Protein AF-A0A923EIB7-F1 (afdb_monomer)

Solvent-accessible surface area (backbone atoms only — not comparable to full-atom values): 6473 Å² total; per-residue (Å²): 97,85,50,53,65,82,90,71,96,65,68,36,60,69,47,79,43,73,70,48,60,35,64,31,53,71,70,40,40,50,50,31,43,39,55,49,42,78,34,42,38,94,85,16,36,40,40,36,35,40,55,29,63,63,79,97,69,70,54,72,64,56,61,50,52,58,49,56,36,53,77,70,75,49,63,72,46,70,46,49,71,66,56,53,50,49,51,39,44,76,43,46,31,45,77,78,47,74,45,62,56,64,92,79,50,44,28,35,36,38,35,29,27,62,111

Radius of gyration: 14.86 Å; Cα contacts (8 Å, |Δi|>4): 185; chains: 1; bounding box: 32×32×37 Å

Secondary structure (DSSP, 8-state):
-TTSPPP-SS-EEEEEEES-GGGS-HHHHHHHHHHHHHHEEEEEEEEEEEE-PPSS---HHHHHHHHHHHTTT-------HHHHHHHHHHTTEEEEEEEESSTT-SEEEEEEEE-

Nearest PDB structures (foldseek):
  6inw-assembly1_A  TM=7.979E-01  e=6.335E-07  Aspergillus flavus NRRL3357
  5i2h-assembly1_A  TM=7.972E-01  e=1.112E-05  Planctopirus limnophila DSM 3776
  4wxh-assembly1_B  TM=6.970E-01  e=7.968E-06  Streptomyces peucetius
  5i2h-assembly1_B  TM=8.029E-01  e=4.215E-05  Planctopirus limnophila DSM 3776
  5jr3-assembly1_A  TM=7.182E-01  e=1.358E-05  Streptomyces peucetius

Foldseek 3Di:
DFVDDPDDPAADQEDEAEAPCQQDDLVRNLSSLLVNLVRHDQNGKYKYKYFADDPDDPDCVVVVVCVVCVVVVRHTHHDHPVVVCVSNVVSQKDWPDKAQDDDRSRMIITMIHHD

Structure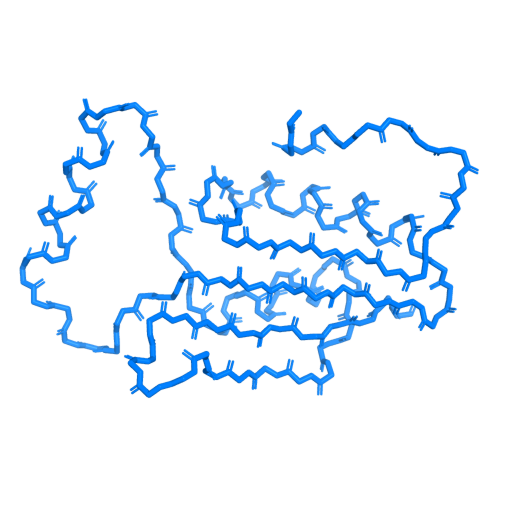 (mmCIF, N/CA/C/O backbone):
data_AF-A0A923EIB7-F1
#
_entry.id   AF-A0A923EIB7-F1
#
loop_
_atom_site.group_PDB
_atom_site.id
_atom_site.type_symbol
_atom_site.label_atom_id
_atom_site.label_alt_id
_atom_site.label_comp_id
_atom_site.label_asym_id
_atom_site.label_entity_id
_atom_site.label_seq_id
_atom_site.pdbx_PDB_ins_code
_atom_site.Cartn_x
_atom_site.Car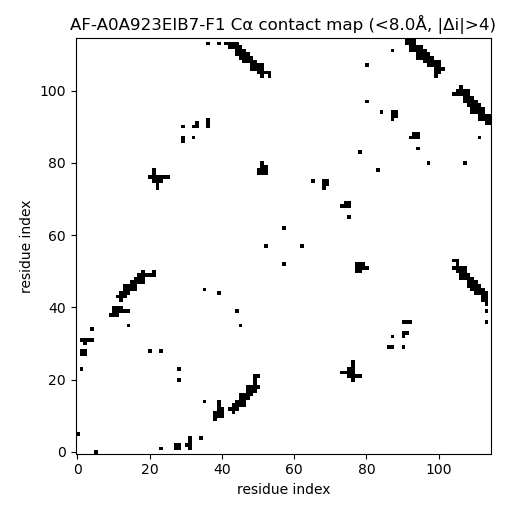tn_y
_atom_site.Cartn_z
_atom_site.occupancy
_atom_site.B_iso_or_equiv
_atom_site.auth_seq_id
_atom_site.auth_comp_id
_atom_site.auth_asym_id
_atom_site.auth_atom_id
_atom_site.pdbx_PDB_model_num
ATOM 1 N N . MET A 1 1 ? -5.829 15.278 -6.745 1.00 57.19 1 MET A N 1
ATOM 2 C CA . MET A 1 1 ? -5.235 14.001 -7.211 1.00 57.19 1 MET A CA 1
ATOM 3 C C . MET A 1 1 ? -4.232 13.612 -6.153 1.00 57.19 1 MET A C 1
ATOM 5 O O . MET A 1 1 ? -3.640 14.533 -5.610 1.00 57.19 1 MET A O 1
ATOM 9 N N . ALA A 1 2 ? -4.060 12.319 -5.855 1.00 62.47 2 ALA A N 1
ATOM 10 C CA . ALA A 1 2 ? -3.061 11.871 -4.882 1.00 62.47 2 ALA A CA 1
ATOM 11 C C . ALA A 1 2 ? -1.727 12.631 -5.088 1.00 62.47 2 ALA A C 1
ATOM 13 O O . ALA A 1 2 ? -1.304 12.762 -6.241 1.00 62.47 2 ALA A O 1
ATOM 14 N N . PRO A 1 3 ? -1.129 13.197 -4.028 1.00 73.19 3 PRO A N 1
ATOM 15 C CA . PRO A 1 3 ? -1.459 12.991 -2.611 1.00 73.19 3 PRO A CA 1
ATOM 16 C C . PRO A 1 3 ? -2.709 13.729 -2.094 1.00 73.19 3 PRO A C 1
ATOM 18 O O . PRO A 1 3 ? -3.249 13.356 -1.057 1.00 73.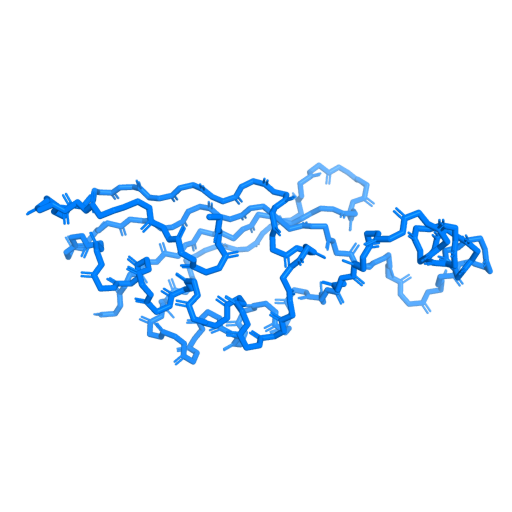19 3 PRO A O 1
ATOM 21 N N . ASP A 1 4 ? -3.246 14.698 -2.837 1.00 78.88 4 ASP A N 1
ATOM 22 C CA . ASP A 1 4 ? -4.458 15.434 -2.461 1.00 78.88 4 ASP A CA 1
ATOM 23 C C . ASP A 1 4 ? -5.721 14.592 -2.714 1.00 78.88 4 ASP A C 1
ATOM 25 O O . ASP A 1 4 ? -6.317 14.607 -3.806 1.00 78.88 4 ASP A O 1
ATOM 29 N N . LEU A 1 5 ? -6.111 13.822 -1.693 1.00 76.31 5 LEU A N 1
ATOM 30 C CA . LEU A 1 5 ? -7.395 13.124 -1.619 1.00 76.31 5 LEU A CA 1
ATOM 31 C C . LEU A 1 5 ? -8.517 14.111 -1.258 1.00 76.31 5 LEU A C 1
ATOM 33 O O . LEU A 1 5 ? -8.314 14.956 -0.380 1.00 76.31 5 LEU A O 1
ATOM 37 N N . PRO A 1 6 ? -9.714 13.997 -1.872 1.00 80.12 6 PRO A N 1
ATOM 38 C CA . PRO A 1 6 ? -10.828 14.899 -1.588 1.00 80.12 6 PRO A CA 1
ATOM 39 C C . PRO A 1 6 ? -11.124 14.918 -0.083 1.00 80.12 6 PRO A C 1
ATOM 41 O O . PRO A 1 6 ? -11.042 13.863 0.554 1.00 80.12 6 PRO A O 1
ATOM 44 N N . PRO A 1 7 ? -11.410 16.087 0.511 1.00 78.31 7 PRO A N 1
ATOM 45 C CA . PRO A 1 7 ? -11.711 16.166 1.931 1.00 78.31 7 PRO A CA 1
ATOM 46 C C . PRO A 1 7 ? -12.949 15.323 2.238 1.00 78.31 7 PRO A C 1
ATOM 48 O O . PRO A 1 7 ? -13.907 15.294 1.466 1.00 78.31 7 PRO A O 1
ATOM 51 N N . THR A 1 8 ? -12.909 14.627 3.364 1.00 79.69 8 THR A N 1
ATOM 52 C CA . THR A 1 8 ? -14.045 13.884 3.895 1.00 79.69 8 THR A CA 1
ATOM 53 C C . THR A 1 8 ? -14.036 14.030 5.408 1.00 79.69 8 THR A C 1
ATOM 55 O O . THR A 1 8 ? -12.974 14.027 6.028 1.00 79.69 8 THR A O 1
ATOM 58 N N . ASP A 1 9 ? -15.214 14.241 5.973 1.00 81.81 9 ASP A N 1
ATOM 59 C CA . ASP A 1 9 ? -15.483 14.339 7.406 1.00 81.81 9 ASP A CA 1
ATOM 60 C C . ASP A 1 9 ? -15.807 12.975 8.031 1.00 81.81 9 ASP A C 1
ATOM 62 O O . ASP A 1 9 ? -15.945 12.868 9.250 1.00 81.81 9 ASP A O 1
ATOM 66 N N . VAL A 1 10 ? -15.898 11.928 7.207 1.00 86.00 10 VAL A N 1
ATOM 67 C CA . VAL A 1 10 ? -16.181 10.563 7.640 1.00 86.00 10 VAL A CA 1
ATOM 68 C C . VAL A 1 10 ? -14.950 9.677 7.507 1.00 86.00 10 VAL A C 1
ATOM 70 O O . VAL A 1 10 ? -14.198 9.745 6.533 1.00 86.00 10 VAL A O 1
ATOM 73 N N . LEU A 1 11 ? -14.766 8.806 8.497 1.00 90.44 11 LEU A N 1
ATOM 74 C CA . LEU A 1 11 ? -13.833 7.694 8.383 1.00 90.44 11 LEU A CA 1
ATOM 75 C C . LEU A 1 11 ? -14.429 6.623 7.462 1.00 90.44 11 LEU A C 1
ATOM 77 O O . LEU A 1 11 ? -15.643 6.413 7.439 1.00 90.44 11 LEU A O 1
ATOM 81 N N . VAL A 1 12 ? -13.568 5.937 6.718 1.00 92.69 12 VAL A N 1
ATOM 82 C CA . VAL A 1 12 ? -13.949 4.886 5.769 1.00 92.69 12 VAL A CA 1
ATOM 83 C C . VAL A 1 12 ? -13.578 3.507 6.305 1.00 92.69 12 VAL A C 1
ATOM 85 O O . VAL A 1 12 ? -12.603 3.342 7.036 1.00 92.69 12 VAL A O 1
ATOM 88 N N . ASP A 1 13 ? -14.350 2.490 5.939 1.00 95.62 13 ASP A N 1
ATOM 89 C CA . ASP A 1 13 ? -14.053 1.087 6.242 1.00 95.62 13 ASP A CA 1
ATOM 90 C C . ASP A 1 13 ? -13.149 0.440 5.177 1.00 95.62 13 ASP A C 1
ATOM 92 O O . ASP A 1 13 ? -12.418 -0.509 5.473 1.00 95.62 13 ASP A O 1
ATOM 96 N N . LEU A 1 14 ? -13.150 0.975 3.953 1.00 96.00 14 LEU A N 1
ATOM 97 C CA . LEU A 1 14 ? -12.380 0.470 2.826 1.00 96.00 14 LEU A CA 1
ATOM 98 C C . LEU A 1 14 ? -11.832 1.602 1.951 1.00 96.00 14 LEU A C 1
ATOM 100 O O . LEU A 1 14 ? -12.569 2.442 1.441 1.00 96.00 14 LEU A O 1
ATOM 104 N N . THR A 1 15 ? -10.530 1.550 1.685 1.00 95.94 15 THR A N 1
ATOM 105 C CA . THR A 1 15 ? -9.877 2.303 0.612 1.00 95.94 15 THR A CA 1
ATOM 106 C C . THR A 1 15 ? -9.360 1.348 -0.454 1.00 95.94 15 THR A C 1
ATOM 108 O O . THR A 1 15 ? -8.752 0.324 -0.141 1.00 95.94 15 THR A O 1
ATOM 111 N N . VAL A 1 16 ? -9.559 1.696 -1.727 1.00 95.94 16 VAL A N 1
ATOM 112 C CA . VAL A 1 16 ? -9.049 0.924 -2.863 1.00 95.94 16 VAL A CA 1
ATOM 113 C C . VAL A 1 16 ? -8.142 1.802 -3.723 1.00 95.94 16 VAL A C 1
ATOM 115 O O . VAL A 1 16 ? -8.551 2.869 -4.173 1.00 95.94 16 VAL A O 1
ATOM 118 N N . MET A 1 17 ? -6.919 1.338 -3.977 1.00 94.12 17 MET A N 1
ATOM 119 C CA . MET A 1 17 ? -5.938 1.994 -4.841 1.00 94.12 17 MET A CA 1
ATOM 120 C C . MET A 1 17 ? -5.551 1.055 -5.988 1.00 94.12 17 MET A C 1
ATOM 122 O O . MET A 1 17 ? -4.768 0.125 -5.803 1.00 94.12 17 MET A O 1
ATOM 126 N N . LEU A 1 18 ? -6.098 1.285 -7.183 1.00 92.25 18 LEU A N 1
ATOM 127 C CA . LEU A 1 18 ? -5.886 0.413 -8.344 1.00 92.25 18 LEU A CA 1
ATOM 128 C C . LEU A 1 18 ? -4.963 1.070 -9.358 1.00 92.25 18 LEU A C 1
ATOM 130 O O . LEU A 1 18 ? -5.340 2.064 -9.970 1.00 92.25 18 LEU A O 1
ATOM 134 N N . ASP A 1 19 ? -3.774 0.502 -9.547 1.00 87.06 19 ASP A N 1
ATOM 135 C CA . ASP A 1 19 ? -2.831 0.913 -10.590 1.00 87.06 19 ASP A CA 1
ATOM 136 C C . ASP A 1 19 ? -2.512 2.423 -10.537 1.00 87.06 19 ASP A C 1
ATOM 138 O O . ASP A 1 19 ? -2.289 3.066 -11.557 1.00 87.06 19 ASP A O 1
ATOM 142 N N . MET A 1 20 ? -2.495 3.004 -9.331 1.00 86.00 20 MET A N 1
ATOM 143 C CA . MET A 1 20 ? -2.219 4.434 -9.125 1.00 86.00 20 MET A CA 1
ATOM 144 C C . MET A 1 20 ? -0.817 4.695 -8.579 1.00 86.00 20 MET A C 1
ATOM 146 O O . MET A 1 20 ? -0.186 5.677 -8.956 1.00 86.00 20 MET A O 1
ATOM 150 N N . ASN A 1 21 ? -0.313 3.824 -7.698 1.00 86.88 21 ASN A N 1
ATOM 151 C CA . ASN A 1 21 ? 0.925 4.080 -6.950 1.00 86.88 21 ASN A CA 1
ATOM 152 C C . ASN A 1 21 ? 2.163 4.242 -7.845 1.00 86.88 21 ASN A C 1
ATOM 154 O O . ASN A 1 21 ? 3.102 4.944 -7.475 1.00 86.88 21 ASN A O 1
ATOM 158 N N . HIS A 1 22 ? 2.152 3.652 -9.041 1.00 87.69 22 HIS A N 1
ATOM 159 C CA . HIS A 1 22 ? 3.255 3.767 -9.985 1.00 87.69 22 HIS A CA 1
ATOM 160 C C . HIS A 1 22 ? 3.319 5.142 -10.668 1.00 87.69 22 HIS A C 1
ATOM 162 O O . HIS A 1 22 ? 4.305 5.422 -11.336 1.00 87.69 22 HIS A O 1
ATOM 168 N N . PHE A 1 23 ? 2.322 6.015 -10.500 1.00 86.25 23 PHE A N 1
ATOM 169 C CA . PHE A 1 23 ? 2.388 7.417 -10.932 1.00 86.25 23 PHE A CA 1
ATOM 170 C C . PHE A 1 23 ? 2.896 8.362 -9.840 1.00 86.25 23 PHE A C 1
ATOM 172 O O . PHE A 1 23 ? 3.154 9.529 -10.122 1.00 86.25 23 PHE A O 1
ATOM 179 N N . LEU A 1 24 ? 3.045 7.866 -8.611 1.00 89.94 24 LEU A N 1
ATOM 180 C CA . LEU A 1 24 ? 3.459 8.647 -7.454 1.00 89.94 24 LEU A CA 1
ATOM 181 C C . LEU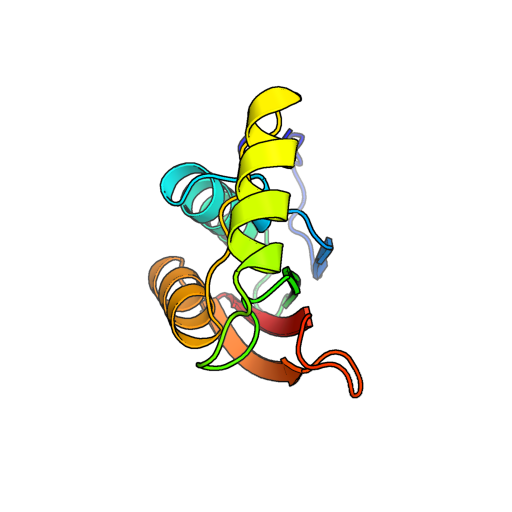 A 1 24 ? 4.945 8.416 -7.179 1.00 89.94 24 LEU A C 1
ATOM 183 O O . LEU A 1 24 ? 5.406 7.270 -7.132 1.00 89.94 24 LEU A O 1
ATOM 187 N N . LYS A 1 25 ? 5.696 9.496 -6.953 1.00 91.19 25 LYS A N 1
ATOM 188 C CA . LYS A 1 25 ? 7.028 9.427 -6.332 1.00 91.19 25 LYS A CA 1
ATOM 189 C C . LYS A 1 25 ? 6.920 8.823 -4.936 1.00 91.19 25 LYS A C 1
ATOM 191 O O . LYS A 1 25 ? 5.834 8.765 -4.370 1.00 91.19 25 LYS A O 1
ATOM 196 N N . ASP A 1 26 ? 8.050 8.411 -4.368 1.00 91.88 26 ASP A N 1
ATOM 197 C CA . ASP A 1 26 ? 8.073 7.758 -3.051 1.00 91.88 26 ASP A CA 1
ATOM 198 C C . ASP A 1 26 ? 7.374 8.615 -1.989 1.00 91.88 26 ASP A C 1
ATOM 200 O O . ASP A 1 26 ? 6.402 8.166 -1.392 1.00 91.88 26 ASP A O 1
ATOM 204 N N . TRP A 1 27 ? 7.752 9.891 -1.886 1.00 94.00 27 TRP A N 1
ATOM 205 C CA . TRP A 1 27 ? 7.138 10.825 -0.937 1.00 94.00 27 TRP A CA 1
ATOM 206 C C . TRP A 1 27 ? 5.647 11.093 -1.213 1.00 94.00 27 TRP A C 1
ATOM 208 O O . TRP A 1 27 ? 4.880 11.330 -0.285 1.00 94.00 27 TRP A O 1
ATOM 218 N N . GLU A 1 28 ? 5.210 11.069 -2.480 1.00 94.25 28 GLU A N 1
ATOM 219 C CA . GLU A 1 28 ? 3.796 11.268 -2.841 1.00 94.25 28 GLU A CA 1
ATOM 220 C C . GLU A 1 28 ? 2.970 10.048 -2.436 1.00 94.25 28 GLU A C 1
ATOM 222 O O . GLU A 1 28 ? 1.846 10.188 -1.951 1.00 94.25 28 GLU A O 1
ATOM 227 N N . LEU A 1 29 ? 3.529 8.850 -2.619 1.00 95.44 29 LEU A N 1
ATOM 228 C CA . LEU A 1 29 ? 2.902 7.603 -2.210 1.00 95.44 29 LEU A CA 1
ATOM 229 C C . LEU A 1 29 ? 2.835 7.507 -0.687 1.00 95.44 29 LEU A C 1
ATOM 231 O O . LEU A 1 29 ? 1.749 7.277 -0.170 1.00 95.44 29 LEU A O 1
ATOM 235 N N . GLU A 1 30 ? 3.940 7.751 0.019 1.00 96.31 30 GLU A N 1
ATOM 236 C CA . GLU A 1 30 ? 3.971 7.812 1.488 1.00 96.31 30 GLU A CA 1
ATOM 237 C C . GLU A 1 30 ? 2.928 8.796 2.004 1.00 96.31 30 GLU A C 1
ATOM 239 O O . GLU A 1 30 ? 2.083 8.431 2.819 1.00 96.31 30 GLU A O 1
ATOM 244 N N . LYS A 1 31 ? 2.882 10.009 1.435 1.00 96.50 31 LYS A N 1
ATOM 245 C CA . LYS A 1 31 ? 1.901 11.003 1.862 1.00 96.50 31 LYS A CA 1
ATOM 246 C C . LYS A 1 31 ? 0.462 10.555 1.625 1.00 96.50 31 LYS A C 1
ATOM 248 O O . LYS A 1 31 ? -0.416 10.803 2.447 1.00 96.50 31 LYS A O 1
ATOM 253 N N . THR A 1 32 ? 0.214 9.890 0.501 1.00 95.81 32 THR A N 1
ATOM 254 C CA . THR A 1 32 ? -1.101 9.319 0.192 1.00 95.81 32 THR A CA 1
ATOM 255 C C . THR A 1 32 ? -1.468 8.224 1.193 1.00 95.81 32 THR A C 1
ATOM 257 O O . THR A 1 32 ? -2.603 8.192 1.661 1.00 95.81 32 THR A O 1
ATOM 260 N N . LEU A 1 33 ? -0.524 7.345 1.535 1.00 97.19 33 LEU A N 1
ATOM 261 C CA . LEU A 1 33 ? -0.721 6.257 2.491 1.00 97.19 33 LEU A CA 1
ATOM 262 C C . LEU A 1 33 ? -0.986 6.787 3.904 1.00 97.19 33 LEU A C 1
ATOM 264 O O . LEU A 1 33 ? -1.920 6.305 4.532 1.00 97.19 33 LEU A O 1
ATOM 268 N N . GLU A 1 34 ? -0.261 7.810 4.363 1.00 96.25 34 GLU A N 1
ATOM 269 C CA . GLU A 1 34 ? -0.538 8.507 5.631 1.00 96.25 34 GLU A CA 1
ATOM 270 C C . GLU A 1 34 ? -1.974 9.049 5.675 1.00 96.25 34 GLU A C 1
ATOM 272 O O . GLU A 1 34 ? -2.719 8.785 6.613 1.00 96.25 34 GLU A O 1
ATOM 277 N N . ILE A 1 35 ? -2.406 9.760 4.626 1.00 94.94 35 ILE A N 1
ATOM 278 C CA . ILE A 1 35 ? -3.763 10.326 4.576 1.00 94.94 35 ILE A CA 1
ATOM 279 C C . ILE A 1 35 ? -4.821 9.213 4.565 1.00 94.94 35 ILE A C 1
ATOM 281 O O . ILE A 1 35 ? -5.887 9.372 5.157 1.00 94.94 35 ILE A O 1
ATOM 285 N N . ILE A 1 36 ? -4.559 8.095 3.881 1.00 95.38 36 ILE A N 1
ATOM 286 C CA . ILE A 1 36 ? -5.452 6.929 3.888 1.00 95.38 36 ILE A CA 1
ATOM 287 C C . ILE A 1 36 ? -5.502 6.304 5.281 1.00 95.38 36 ILE A C 1
ATOM 289 O O . ILE A 1 36 ? -6.590 5.984 5.753 1.00 95.38 36 ILE A O 1
ATOM 293 N N . HIS A 1 37 ? -4.349 6.137 5.927 1.00 96.12 37 HIS A N 1
ATOM 294 C CA . HIS A 1 37 ? -4.239 5.589 7.273 1.00 96.12 37 HIS A CA 1
ATOM 295 C C . HIS A 1 37 ? -5.093 6.398 8.254 1.00 96.12 37 HIS A C 1
ATOM 297 O O . HIS A 1 37 ? -5.963 5.836 8.914 1.00 96.12 37 HIS A O 1
ATOM 303 N N . ASP A 1 38 ? -4.934 7.723 8.256 1.00 94.06 38 ASP A N 1
ATOM 304 C CA . ASP A 1 38 ? -5.660 8.639 9.146 1.00 94.06 38 ASP A CA 1
ATOM 305 C C . ASP A 1 38 ? -7.178 8.658 8.909 1.00 94.06 38 ASP A C 1
ATOM 307 O O . ASP A 1 38 ? -7.946 9.080 9.775 1.00 94.06 38 ASP A O 1
ATOM 311 N N . ARG A 1 39 ? -7.627 8.220 7.728 1.00 93.38 39 ARG A N 1
ATOM 312 C CA . ARG A 1 39 ? -9.045 8.185 7.346 1.00 93.38 39 ARG A CA 1
ATOM 313 C C . ARG A 1 39 ? -9.682 6.811 7.501 1.00 93.38 39 ARG A C 1
ATOM 315 O O . ARG A 1 39 ? -10.898 6.703 7.342 1.00 93.38 39 ARG A O 1
ATOM 322 N N . LEU A 1 40 ? -8.911 5.764 7.778 1.00 95.62 40 LEU A N 1
ATOM 323 C CA . LEU A 1 40 ? -9.455 4.426 7.967 1.00 95.62 40 LEU A CA 1
ATOM 324 C C . LEU A 1 40 ? -9.974 4.249 9.394 1.00 95.62 40 LEU A C 1
ATOM 326 O O . LEU A 1 40 ? -9.322 4.600 10.374 1.00 95.62 40 LEU A O 1
ATOM 330 N N . LEU A 1 41 ? -11.155 3.643 9.511 1.00 95.06 41 LEU A N 1
ATOM 331 C CA . LEU A 1 41 ? -11.661 3.165 10.793 1.00 95.06 41 LEU A CA 1
ATOM 332 C C . LEU A 1 41 ? -10.718 2.105 11.387 1.00 95.06 41 LEU A C 1
ATOM 334 O O . LEU A 1 41 ? -10.106 1.334 10.635 1.00 95.06 41 LEU A O 1
ATOM 338 N N . PRO A 1 42 ? -10.680 1.956 12.725 1.00 90.62 42 PRO A N 1
ATOM 339 C CA . PRO A 1 42 ? -10.131 0.760 13.346 1.00 90.62 42 PRO A CA 1
ATOM 340 C C . PRO A 1 42 ? -10.772 -0.492 12.737 1.00 90.62 42 PRO A C 1
ATOM 342 O O . PRO A 1 42 ? -11.993 -0.637 12.707 1.00 90.62 42 PRO A O 1
ATOM 345 N N . GLY A 1 43 ? -9.946 -1.396 12.212 1.00 90.94 43 GLY A N 1
ATOM 346 C CA . GLY A 1 43 ? -10.419 -2.594 11.516 1.00 90.94 43 GLY A CA 1
ATOM 347 C C . GLY A 1 43 ? -10.777 -2.400 10.038 1.00 90.94 43 GLY A C 1
ATOM 348 O O . GLY A 1 43 ? -11.078 -3.402 9.386 1.00 90.94 43 GLY A O 1
ATOM 349 N N . GLY A 1 44 ? -10.665 -1.188 9.490 1.00 96.56 44 GLY A N 1
ATOM 350 C CA . GLY A 1 44 ? -10.786 -0.910 8.060 1.00 96.56 44 GLY A CA 1
ATOM 351 C C . GLY A 1 44 ? -9.668 -1.539 7.219 1.00 96.56 44 GLY A C 1
ATOM 352 O O . GLY A 1 44 ? -8.740 -2.176 7.738 1.00 96.56 44 GLY A O 1
ATOM 353 N N . ARG A 1 45 ? -9.767 -1.416 5.892 1.00 97.88 45 ARG A N 1
ATOM 354 C CA . ARG A 1 45 ? -8.824 -2.027 4.946 1.00 97.88 45 ARG A CA 1
ATOM 355 C C . ARG A 1 45 ? -8.358 -1.071 3.857 1.00 97.88 45 ARG A C 1
ATOM 357 O O . ARG A 1 45 ? -9.137 -0.306 3.303 1.00 97.88 45 ARG A O 1
ATOM 364 N N . LEU A 1 46 ? -7.091 -1.210 3.487 1.00 97.88 46 LEU A N 1
ATOM 365 C CA . LEU A 1 46 ? -6.544 -0.758 2.216 1.00 97.88 46 LEU A CA 1
ATOM 366 C C . LEU A 1 46 ? -6.390 -1.974 1.298 1.00 97.88 46 LEU A C 1
ATOM 368 O O . LEU A 1 46 ? -5.743 -2.954 1.666 1.00 97.88 46 LEU A O 1
ATOM 372 N N . ILE A 1 47 ? -6.961 -1.899 0.098 1.00 97.62 47 ILE A N 1
ATOM 373 C CA . ILE A 1 47 ? -6.685 -2.829 -0.999 1.00 97.62 47 ILE A CA 1
ATOM 374 C C . ILE A 1 47 ? -5.919 -2.063 -2.070 1.00 97.62 47 ILE A C 1
ATOM 376 O O . ILE A 1 47 ? -6.457 -1.152 -2.697 1.00 97.62 47 ILE A O 1
ATOM 380 N N . MET A 1 48 ? -4.667 -2.440 -2.295 1.00 96.50 48 MET A N 1
ATOM 381 C CA . MET A 1 48 ? -3.804 -1.816 -3.290 1.00 96.50 48 MET A CA 1
ATOM 382 C C . MET A 1 48 ? -3.413 -2.835 -4.355 1.00 96.50 48 MET A C 1
ATOM 384 O O . MET A 1 48 ? -2.943 -3.922 -4.027 1.00 96.50 48 MET A O 1
ATOM 388 N N . ARG A 1 49 ? -3.571 -2.479 -5.633 1.00 95.50 49 ARG A N 1
ATOM 389 C CA . ARG A 1 49 ? -2.935 -3.196 -6.741 1.00 95.50 49 ARG A CA 1
ATOM 390 C C . ARG A 1 49 ? -1.819 -2.353 -7.326 1.00 95.50 49 ARG A C 1
ATOM 392 O O . ARG A 1 49 ? -2.033 -1.187 -7.661 1.00 95.50 49 ARG A O 1
ATOM 399 N N . SER A 1 50 ? -0.655 -2.965 -7.470 1.00 90.88 50 SER A N 1
ATOM 400 C CA . SER A 1 50 ? 0.557 -2.328 -7.973 1.00 90.88 50 SER A CA 1
ATOM 401 C C . SER A 1 50 ? 1.073 -3.056 -9.196 1.00 90.88 50 SER A C 1
ATOM 403 O O . SER A 1 50 ? 1.028 -4.283 -9.254 1.00 90.88 50 SER A O 1
ATOM 405 N N . VAL A 1 51 ? 1.603 -2.298 -10.151 1.00 86.94 51 VAL A N 1
ATOM 406 C CA . VAL A 1 51 ? 2.416 -2.859 -11.231 1.00 86.94 51 VAL A CA 1
ATOM 407 C C . VAL A 1 51 ? 3.823 -3.042 -10.677 1.00 86.94 51 VAL A C 1
ATOM 409 O O . VAL A 1 51 ? 4.435 -2.070 -10.229 1.00 86.94 51 VAL A O 1
ATOM 412 N N . VAL A 1 52 ? 4.320 -4.275 -10.69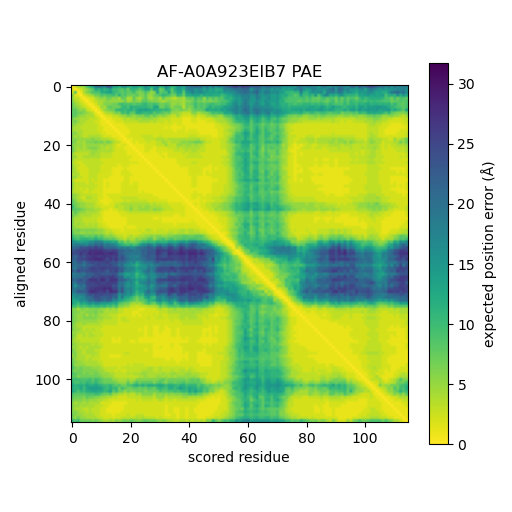0 1.00 83.19 52 VAL A N 1
ATOM 413 C CA . VAL A 1 52 ? 5.657 -4.621 -10.194 1.00 83.19 52 VAL A CA 1
ATOM 414 C C . VAL A 1 52 ? 6.598 -4.871 -11.373 1.00 83.19 52 VAL A C 1
ATOM 416 O O . VAL A 1 52 ? 6.155 -5.307 -12.442 1.00 83.19 52 VAL A O 1
ATOM 419 N N . PRO A 1 53 ? 7.900 -4.569 -11.239 1.00 76.38 53 PRO A N 1
ATOM 420 C CA . PRO A 1 53 ? 8.860 -4.894 -12.283 1.00 76.38 53 PRO A CA 1
ATOM 421 C C . PRO A 1 53 ? 8.920 -6.417 -12.509 1.00 76.38 53 PRO A C 1
ATOM 423 O O . PRO A 1 53 ? 8.766 -7.190 -11.561 1.00 76.38 53 PRO A O 1
ATOM 426 N N . PRO A 1 54 ? 9.164 -6.877 -13.750 1.00 67.12 54 PRO A N 1
ATOM 427 C CA . PRO A 1 54 ? 9.301 -8.302 -14.028 1.00 67.12 54 PRO A CA 1
ATOM 428 C C . PRO A 1 54 ? 10.527 -8.889 -13.300 1.00 67.12 54 PRO A C 1
ATOM 430 O O . PRO A 1 54 ? 11.535 -8.193 -13.138 1.00 67.12 54 PRO A O 1
ATOM 433 N N . PRO A 1 55 ? 10.497 -10.174 -12.906 1.00 64.12 55 PRO A N 1
ATOM 434 C CA . PRO A 1 55 ? 11.580 -10.791 -12.143 1.00 64.12 55 PRO A CA 1
ATOM 435 C C . PRO A 1 55 ? 12.915 -10.818 -12.909 1.00 64.12 55 PRO A C 1
ATOM 437 O O . PRO A 1 55 ? 12.952 -11.222 -14.069 1.00 64.12 55 PRO A O 1
ATOM 440 N N . ALA A 1 56 ? 13.988 -10.409 -12.209 1.00 55.84 56 ALA A N 1
ATOM 441 C CA . ALA A 1 56 ? 15.459 -10.509 -12.381 1.00 55.84 56 ALA A CA 1
ATOM 442 C C . ALA A 1 56 ? 16.141 -10.441 -13.771 1.00 55.84 56 ALA A C 1
ATOM 444 O O . ALA A 1 56 ? 17.324 -10.110 -13.845 1.00 55.84 56 ALA A O 1
ATOM 445 N N . ARG A 1 57 ? 15.462 -10.723 -14.883 1.00 54.00 57 ARG A N 1
ATOM 446 C CA . ARG A 1 57 ? 15.981 -10.568 -16.249 1.00 54.00 57 ARG A CA 1
ATOM 447 C C . ARG A 1 57 ? 15.045 -9.680 -17.070 1.00 54.00 57 ARG A C 1
ATOM 449 O O . ARG A 1 57 ? 14.406 -10.174 -18.001 1.00 54.00 57 ARG A O 1
ATOM 456 N N . PRO A 1 58 ? 14.936 -8.376 -16.755 1.00 54.31 58 PRO A N 1
ATOM 457 C CA . PRO A 1 58 ? 14.195 -7.462 -17.606 1.00 54.31 58 PRO A CA 1
ATOM 458 C C . PRO A 1 58 ? 14.881 -7.415 -18.975 1.00 54.31 58 PRO A C 1
ATOM 460 O O . PRO A 1 58 ? 16.037 -7.018 -19.112 1.00 54.31 58 PRO A O 1
ATOM 463 N N . HIS A 1 59 ? 14.174 -7.868 -20.006 1.00 55.69 59 HIS A N 1
ATOM 464 C CA . HIS A 1 59 ? 14.626 -7.724 -21.382 1.00 55.69 59 HIS A CA 1
ATOM 465 C C . HIS A 1 59 ? 14.760 -6.223 -21.705 1.00 55.69 59 HIS A C 1
ATOM 467 O O . HIS A 1 59 ? 14.008 -5.406 -21.168 1.00 55.69 59 HIS A O 1
ATOM 473 N N . TRP A 1 60 ? 15.697 -5.836 -22.582 1.00 54.69 60 TRP A N 1
ATOM 474 C CA . TRP A 1 60 ? 15.990 -4.425 -22.910 1.00 54.69 60 TRP A CA 1
ATOM 475 C C . TRP A 1 60 ? 14.739 -3.609 -23.299 1.00 54.69 60 TRP A C 1
ATOM 477 O O . TRP A 1 60 ? 14.687 -2.393 -23.116 1.00 54.69 60 TRP A O 1
ATOM 487 N N . THR A 1 61 ? 13.698 -4.296 -23.770 1.00 55.84 61 THR A N 1
ATOM 488 C CA . THR A 1 61 ? 12.369 -3.762 -24.073 1.00 55.84 61 THR A CA 1
ATOM 489 C C . THR A 1 61 ? 11.698 -3.070 -22.881 1.00 55.84 61 THR A C 1
ATOM 491 O O . THR A 1 61 ? 11.045 -2.055 -23.097 1.00 55.84 61 THR A O 1
ATOM 494 N N . TRP A 1 62 ? 11.922 -3.509 -21.635 1.00 61.59 62 TRP A N 1
ATOM 495 C CA . TRP A 1 62 ? 11.398 -2.826 -20.440 1.00 61.59 62 TRP A CA 1
ATOM 496 C C . TRP A 1 62 ? 12.045 -1.447 -20.241 1.00 61.59 62 TRP A C 1
ATOM 498 O O . TRP A 1 62 ? 11.370 -0.462 -19.942 1.00 61.59 62 TRP A O 1
ATOM 508 N N . HIS A 1 63 ? 13.351 -1.332 -20.505 1.00 57.75 63 HIS A N 1
ATOM 509 C CA . HIS A 1 63 ? 14.043 -0.041 -20.477 1.00 57.75 63 HIS A CA 1
ATOM 510 C C . HIS A 1 63 ? 13.544 0.901 -21.587 1.00 57.75 63 HIS A C 1
ATOM 512 O O . HIS A 1 63 ? 13.438 2.108 -21.360 1.00 57.75 63 HIS A O 1
ATOM 518 N N . VAL A 1 64 ? 13.183 0.365 -22.759 1.00 58.03 64 VAL A N 1
ATOM 519 C CA . VAL A 1 64 ? 12.599 1.133 -23.874 1.00 58.03 64 VAL A CA 1
ATOM 520 C C . VAL A 1 64 ? 11.180 1.606 -23.559 1.00 58.03 64 VAL A C 1
ATOM 522 O O . VAL A 1 64 ? 10.849 2.754 -23.854 1.00 58.03 64 VAL A O 1
ATOM 525 N N . GLU A 1 65 ? 10.346 0.770 -22.941 1.00 60.03 65 GLU A N 1
ATOM 526 C CA . GLU A 1 65 ? 9.008 1.165 -22.482 1.00 60.03 65 GLU A CA 1
ATOM 527 C C . GLU A 1 65 ? 9.092 2.256 -21.410 1.00 60.03 65 GLU A C 1
ATOM 529 O O . GLU A 1 65 ? 8.424 3.287 -21.525 1.00 60.03 65 GLU A O 1
ATOM 534 N N . ARG A 1 66 ? 10.015 2.114 -20.449 1.00 59.34 66 ARG A N 1
ATOM 535 C CA . ARG A 1 66 ? 10.301 3.144 -19.440 1.00 59.34 66 ARG A CA 1
ATOM 536 C C . ARG A 1 66 ? 10.742 4.471 -20.071 1.00 59.34 66 ARG A C 1
ATOM 538 O O . ARG A 1 66 ? 10.319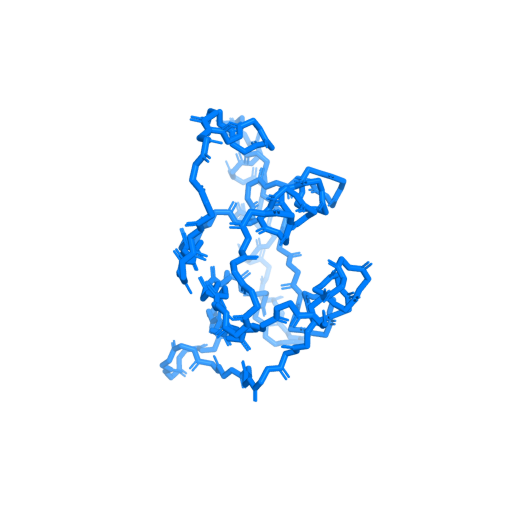 5.535 -19.620 1.00 59.34 66 ARG A O 1
ATOM 545 N N . LEU A 1 67 ? 11.549 4.428 -21.139 1.00 56.41 67 LEU A N 1
ATOM 546 C CA . LEU A 1 67 ? 11.932 5.621 -21.905 1.00 56.41 67 LEU A CA 1
ATOM 547 C C . LEU A 1 67 ? 10.729 6.240 -22.636 1.00 56.41 67 LEU A C 1
ATOM 549 O O . LEU A 1 67 ? 10.545 7.453 -22.578 1.00 56.41 67 LEU A O 1
ATOM 553 N N . LYS A 1 68 ? 9.890 5.427 -23.293 1.00 55.50 68 LYS A N 1
ATOM 554 C CA . LYS A 1 68 ? 8.718 5.896 -24.057 1.00 55.50 68 LYS A CA 1
ATOM 555 C C . LYS A 1 68 ? 7.683 6.612 -23.185 1.00 55.50 68 LYS A C 1
ATOM 557 O O . LYS A 1 68 ? 7.119 7.608 -23.634 1.00 55.50 68 LYS A O 1
ATOM 562 N N . HIS A 1 69 ? 7.460 6.162 -21.948 1.00 52.75 69 HIS A N 1
ATOM 563 C CA . HIS A 1 69 ? 6.580 6.858 -20.998 1.00 52.75 69 HIS A CA 1
ATOM 564 C C . HIS A 1 69 ? 7.156 8.210 -20.550 1.00 52.75 69 HIS A C 1
ATOM 566 O O . HIS A 1 69 ? 6.428 9.204 -20.504 1.00 52.75 69 HIS A O 1
ATOM 572 N N .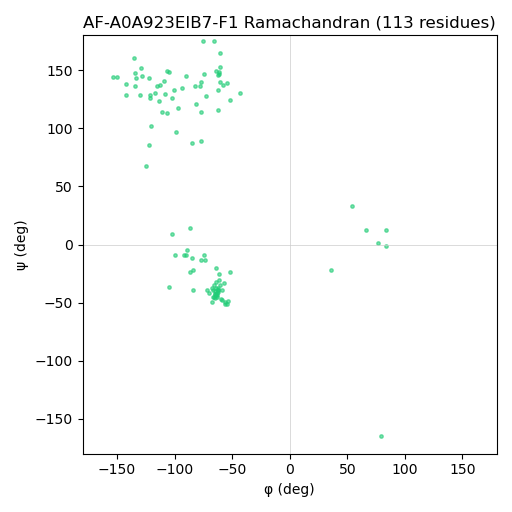 LYS A 1 70 ? 8.481 8.286 -20.359 1.00 50.47 70 LYS A N 1
ATOM 573 C CA . LYS A 1 70 ? 9.193 9.533 -20.036 1.00 50.47 70 LYS A CA 1
ATOM 574 C C . LYS A 1 70 ? 9.035 10.602 -21.129 1.00 50.47 70 LYS A C 1
ATOM 576 O O . LYS A 1 70 ? 8.902 11.779 -20.810 1.00 50.47 70 LYS A O 1
ATOM 581 N N . PHE A 1 71 ? 8.965 10.201 -22.403 1.00 49.62 71 PHE A N 1
ATOM 582 C CA . PHE A 1 71 ? 8.722 11.110 -23.535 1.00 49.62 71 PHE A CA 1
ATOM 583 C C . PHE A 1 71 ? 7.275 11.629 -23.641 1.00 49.62 71 PHE A C 1
ATOM 585 O O . PHE A 1 71 ? 7.038 12.591 -24.365 1.00 49.62 71 PHE A O 1
ATOM 592 N N . LYS A 1 72 ? 6.313 11.042 -22.913 1.00 56.34 72 LYS A N 1
ATOM 593 C CA . LYS A 1 72 ? 4.906 11.488 -22.868 1.00 56.34 72 LYS A CA 1
ATOM 594 C C . LYS A 1 72 ? 4.545 12.286 -21.604 1.00 56.34 72 LYS A C 1
ATOM 596 O O . LYS A 1 72 ? 3.369 12.535 -21.366 1.00 56.34 72 LYS A O 1
ATOM 601 N N . GLY A 1 73 ? 5.528 12.662 -20.780 1.00 56.56 73 GLY A N 1
ATOM 602 C CA . GLY A 1 73 ? 5.308 13.447 -19.555 1.00 56.56 73 GLY A CA 1
ATOM 603 C C . GLY A 1 73 ? 4.744 12.663 -18.360 1.00 56.56 73 GLY A C 1
ATOM 604 O O . GLY A 1 73 ? 4.552 13.246 -17.298 1.00 56.56 73 GLY A O 1
ATOM 605 N N . LEU A 1 74 ? 4.526 11.350 -18.491 1.00 63.41 74 LEU A N 1
ATOM 606 C CA . LEU A 1 74 ? 4.066 10.471 -17.411 1.00 63.41 74 LEU A CA 1
ATOM 607 C C . LEU A 1 74 ? 5.272 9.737 -16.819 1.00 63.41 74 LEU A C 1
ATOM 609 O O . LEU A 1 74 ? 5.745 8.738 -17.366 1.00 63.41 74 LEU A O 1
ATOM 613 N N . SER A 1 75 ? 5.803 10.266 -15.717 1.00 71.38 75 SER A N 1
ATOM 614 C CA . SER A 1 75 ? 6.850 9.576 -14.957 1.00 71.38 75 SER A CA 1
ATOM 615 C C . SER A 1 75 ? 6.228 8.401 -14.210 1.00 71.38 75 SER A C 1
ATOM 617 O O . SER A 1 75 ? 5.229 8.576 -13.520 1.00 71.38 75 SER A O 1
ATOM 619 N N . THR A 1 76 ? 6.807 7.211 -14.375 1.00 80.00 76 THR A N 1
ATOM 620 C CA . THR A 1 76 ? 6.368 5.994 -13.683 1.00 80.00 76 THR A CA 1
ATOM 621 C C . THR A 1 76 ? 7.455 5.491 -12.735 1.00 80.00 76 THR A C 1
ATOM 623 O O . THR A 1 76 ? 8.639 5.470 -13.086 1.00 80.00 76 THR A O 1
ATOM 626 N N . TYR A 1 77 ? 7.043 5.105 -11.531 1.00 85.94 77 TYR A N 1
ATOM 627 C CA . TYR A 1 77 ? 7.871 4.681 -10.406 1.00 85.94 77 TYR A CA 1
ATOM 628 C C . TYR A 1 77 ? 7.454 3.266 -9.994 1.00 85.94 77 TYR A C 1
ATOM 630 O O . TYR A 1 77 ? 6.596 3.073 -9.135 1.00 85.94 77 TYR A O 1
ATOM 638 N N . TYR A 1 78 ? 8.026 2.266 -10.663 1.00 85.31 78 TYR A N 1
ATOM 639 C CA . TYR A 1 78 ? 7.789 0.860 -10.333 1.00 85.31 78 TYR A CA 1
ATOM 640 C C . TYR A 1 78 ? 8.607 0.459 -9.108 1.00 85.31 78 TYR A C 1
ATOM 642 O O . TYR A 1 78 ? 9.791 0.789 -9.020 1.00 85.31 78 TYR A O 1
ATOM 650 N N . ARG A 1 79 ? 7.970 -0.272 -8.196 1.00 89.00 79 ARG A N 1
ATOM 651 C CA . ARG A 1 79 ? 8.550 -0.795 -6.957 1.00 89.00 79 ARG A CA 1
ATOM 652 C C . ARG A 1 79 ? 8.253 -2.288 -6.894 1.00 89.00 79 ARG A C 1
ATOM 654 O O . ARG A 1 79 ? 7.221 -2.718 -7.410 1.00 89.00 79 ARG A O 1
ATOM 661 N N . ASP A 1 80 ? 9.175 -3.065 -6.346 1.00 89.38 80 ASP A N 1
ATOM 662 C CA . ASP A 1 80 ? 8.933 -4.482 -6.081 1.00 89.38 80 ASP A CA 1
ATOM 663 C C . ASP A 1 80 ? 8.018 -4.668 -4.858 1.00 89.38 80 ASP A C 1
ATOM 665 O O . ASP A 1 80 ? 7.577 -3.705 -4.217 1.00 89.38 80 ASP A O 1
ATOM 669 N N . GLU A 1 81 ? 7.663 -5.922 -4.593 1.00 89.31 81 GLU A N 1
ATOM 670 C CA . GLU A 1 81 ? 6.764 -6.292 -3.505 1.00 89.31 81 GLU A CA 1
ATOM 671 C C . GLU A 1 81 ? 7.348 -5.915 -2.138 1.00 89.31 81 GLU A C 1
ATOM 673 O O . GLU A 1 81 ? 6.625 -5.417 -1.268 1.00 89.31 81 GLU A O 1
ATOM 678 N N . GLU A 1 82 ? 8.651 -6.122 -1.957 1.00 90.44 82 GLU A N 1
ATOM 679 C CA . GLU A 1 82 ? 9.364 -5.862 -0.715 1.00 90.44 82 GLU A CA 1
ATOM 680 C C . GLU A 1 82 ? 9.376 -4.366 -0.385 1.00 90.44 82 GLU A C 1
ATOM 682 O O . GLU A 1 82 ? 9.042 -3.982 0.739 1.00 90.44 82 GLU A O 1
ATOM 687 N N . VAL A 1 83 ? 9.681 -3.509 -1.365 1.00 93.31 83 VAL A N 1
ATOM 688 C CA . VAL A 1 83 ? 9.663 -2.050 -1.195 1.00 93.31 83 VAL A CA 1
ATOM 689 C C . VAL A 1 83 ? 8.251 -1.560 -0.883 1.00 93.31 83 VAL A C 1
ATOM 691 O O . VAL A 1 83 ? 8.071 -0.774 0.046 1.00 93.31 83 VAL A O 1
ATOM 694 N N . LEU A 1 84 ? 7.232 -2.032 -1.608 1.00 94.38 84 LEU A N 1
ATOM 695 C CA . LEU A 1 84 ? 5.839 -1.644 -1.346 1.00 94.38 84 LEU A CA 1
ATOM 696 C C . LEU A 1 84 ? 5.376 -2.073 0.052 1.00 94.38 84 LEU A C 1
ATOM 698 O O . LEU A 1 84 ? 4.690 -1.312 0.733 1.00 94.38 84 LEU A O 1
ATOM 702 N N . THR A 1 85 ? 5.779 -3.263 0.497 1.00 95.31 85 THR A N 1
ATOM 703 C CA . THR A 1 85 ? 5.482 -3.768 1.843 1.00 95.31 85 THR A CA 1
ATOM 704 C C . THR A 1 85 ? 6.160 -2.919 2.919 1.00 95.31 85 THR A C 1
ATOM 706 O O . THR A 1 85 ? 5.514 -2.569 3.905 1.00 95.31 85 THR A O 1
ATOM 709 N N . ALA A 1 86 ? 7.419 -2.521 2.717 1.00 96.50 86 ALA A N 1
ATOM 710 C CA . ALA A 1 86 ? 8.132 -1.641 3.643 1.00 96.50 86 ALA A CA 1
ATOM 711 C C . ALA A 1 86 ? 7.509 -0.236 3.722 1.00 96.50 86 ALA A C 1
ATOM 713 O O . ALA A 1 86 ? 7.385 0.320 4.810 1.00 96.50 86 ALA A O 1
ATOM 714 N N . MET A 1 87 ? 7.073 0.333 2.594 1.00 97.50 87 MET A N 1
ATOM 715 C CA . MET A 1 87 ? 6.382 1.630 2.588 1.00 97.50 87 MET A CA 1
ATOM 716 C C . MET A 1 87 ? 5.053 1.569 3.349 1.00 97.50 87 MET A C 1
ATOM 718 O O . MET A 1 87 ? 4.751 2.472 4.122 1.00 97.50 87 MET A O 1
ATOM 722 N N . LEU A 1 88 ? 4.276 0.494 3.172 1.00 97.81 88 LEU A N 1
ATOM 723 C CA . LEU A 1 88 ? 3.053 0.270 3.947 1.00 97.81 88 LEU A CA 1
ATOM 724 C C . LEU A 1 88 ? 3.350 0.194 5.452 1.00 97.81 88 LEU A C 1
ATOM 726 O O . LEU A 1 88 ? 2.675 0.864 6.233 1.00 97.81 88 LEU A O 1
ATOM 730 N N . ASP A 1 89 ? 4.375 -0.565 5.846 1.00 97.56 89 ASP A N 1
ATOM 731 C CA . ASP A 1 89 ? 4.795 -0.702 7.246 1.00 97.56 89 ASP A CA 1
ATOM 732 C C . ASP A 1 89 ? 5.174 0.648 7.877 1.00 97.56 89 ASP A C 1
ATOM 734 O O . ASP A 1 89 ? 4.665 1.007 8.941 1.00 97.56 89 ASP A O 1
ATOM 738 N N . ASN A 1 90 ? 5.993 1.433 7.169 1.00 97.69 90 ASN A N 1
ATOM 739 C CA . ASN A 1 90 ? 6.430 2.763 7.595 1.00 97.69 90 ASN A CA 1
ATOM 740 C C . ASN A 1 90 ? 5.262 3.748 7.752 1.00 97.69 90 ASN A C 1
ATOM 742 O O . ASN A 1 90 ? 5.313 4.627 8.609 1.00 97.69 90 ASN A O 1
ATOM 746 N N . CYS A 1 91 ? 4.200 3.588 6.960 1.00 97.69 91 CYS A N 1
ATOM 747 C CA . CYS A 1 91 ? 2.977 4.387 7.049 1.00 97.69 91 CYS A CA 1
ATOM 748 C C . CYS A 1 91 ? 1.952 3.832 8.058 1.00 97.69 91 CYS A C 1
ATOM 750 O O . CYS A 1 91 ? 0.792 4.236 8.030 1.00 97.69 91 CYS A O 1
ATOM 752 N N . GLY A 1 92 ? 2.349 2.904 8.935 1.00 97.69 92 GLY A N 1
ATOM 753 C CA . GLY A 1 92 ? 1.495 2.404 10.015 1.00 97.69 92 GLY A CA 1
ATOM 754 C C . GLY A 1 92 ? 0.531 1.292 9.605 1.00 97.69 92 GLY A C 1
ATOM 755 O O . GLY A 1 92 ? -0.364 0.947 10.373 1.00 97.69 92 GLY A O 1
ATOM 756 N N . PHE A 1 93 ? 0.700 0.691 8.427 1.00 97.94 93 PHE A N 1
ATOM 757 C CA . PHE A 1 93 ? -0.121 -0.440 8.010 1.00 97.94 93 PHE A CA 1
ATOM 758 C C . PHE A 1 93 ? 0.478 -1.790 8.424 1.00 97.94 93 PHE A C 1
ATOM 760 O O . PHE A 1 93 ? 1.681 -2.022 8.361 1.00 97.94 93 PHE A O 1
ATOM 767 N N . GLU A 1 94 ? -0.389 -2.740 8.765 1.00 97.44 94 GLU A N 1
ATOM 768 C CA . GLU A 1 94 ? -0.069 -4.167 8.813 1.00 97.44 94 GLU A CA 1
ATOM 769 C C . GLU A 1 94 ? -0.531 -4.828 7.507 1.00 97.44 94 GLU A C 1
ATOM 771 O O . GLU A 1 94 ? -1.729 -4.844 7.200 1.00 97.44 94 GLU A O 1
ATOM 776 N N . VAL A 1 95 ? 0.407 -5.386 6.733 1.00 97.25 95 VAL A N 1
ATOM 777 C CA . VAL A 1 95 ? 0.099 -6.135 5.505 1.00 97.25 95 VAL A CA 1
ATOM 778 C C . VAL A 1 95 ? -0.415 -7.530 5.866 1.00 97.25 95 VAL A C 1
ATOM 780 O O . VAL A 1 95 ? 0.315 -8.362 6.393 1.00 97.25 95 VAL A O 1
ATOM 783 N N . LEU A 1 96 ? -1.683 -7.794 5.555 1.00 96.69 96 LEU A N 1
ATOM 784 C CA . LEU A 1 96 ? -2.366 -9.056 5.853 1.00 96.69 96 LEU A CA 1
ATOM 785 C C . LEU A 1 96 ? -2.108 -10.119 4.787 1.00 96.69 96 LEU A C 1
ATOM 787 O O . LEU A 1 96 ? -1.989 -11.305 5.085 1.00 96.69 96 LEU A O 1
ATOM 791 N N . THR A 1 97 ? -2.075 -9.711 3.520 1.00 95.06 97 THR A N 1
ATOM 792 C CA . THR A 1 97 ? -1.698 -10.599 2.422 1.00 95.06 97 THR A CA 1
ATOM 793 C C . THR A 1 97 ? -1.130 -9.797 1.264 1.00 95.06 97 THR A C 1
ATOM 795 O O . THR A 1 97 ? -1.597 -8.696 0.969 1.00 95.06 97 THR A O 1
ATOM 798 N N . SER A 1 98 ? -0.137 -10.386 0.608 1.00 93.12 98 SER A N 1
ATOM 799 C CA . SER A 1 98 ? 0.437 -9.913 -0.642 1.00 93.12 98 SER A CA 1
ATOM 800 C C . SER A 1 98 ? 0.478 -11.083 -1.624 1.00 93.12 98 SER A C 1
ATOM 802 O O . SER A 1 98 ? 0.843 -12.195 -1.226 1.00 93.12 98 SER A O 1
ATOM 804 N N . ARG A 1 99 ? -0.046 -10.898 -2.844 1.00 91.94 99 ARG A N 1
ATOM 805 C CA . ARG A 1 99 ? -0.148 -11.963 -3.862 1.00 91.94 99 ARG A CA 1
ATOM 806 C C . ARG A 1 99 ? -0.074 -11.426 -5.284 1.00 91.94 99 ARG A C 1
ATOM 808 O O . ARG A 1 99 ? -0.702 -10.417 -5.605 1.00 91.94 99 ARG A O 1
ATOM 815 N N . ALA A 1 100 ? 0.561 -12.186 -6.173 1.00 89.94 100 ALA A N 1
ATOM 816 C CA . ALA A 1 100 ? 0.551 -11.897 -7.601 1.00 89.94 100 ALA A CA 1
ATOM 817 C C . ALA A 1 100 ? -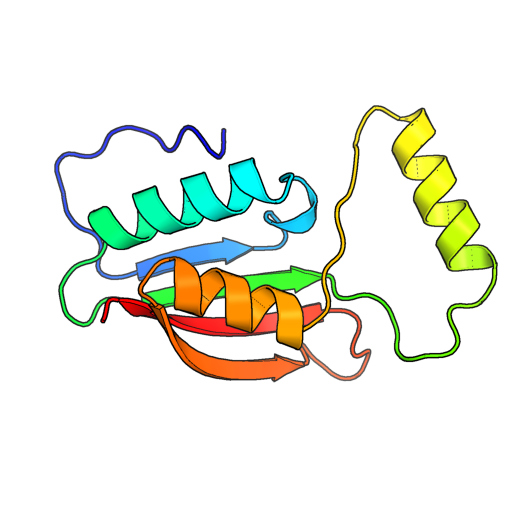0.887 -11.852 -8.152 1.00 89.94 100 ALA A C 1
ATOM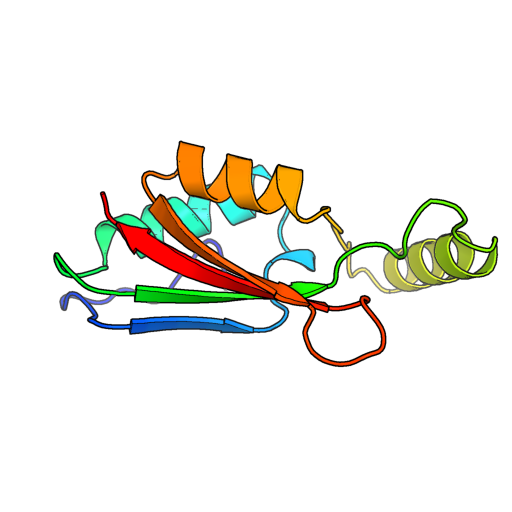 819 O O . ALA A 1 100 ? -1.737 -12.694 -7.846 1.00 89.94 100 ALA A O 1
ATOM 820 N N . SER A 1 101 ? -1.160 -10.866 -9.001 1.00 86.94 101 SER A N 1
ATOM 821 C CA . SER A 1 101 ? -2.427 -10.716 -9.706 1.00 86.94 101 SER A CA 1
ATOM 822 C C . SER A 1 101 ? -2.411 -11.556 -10.984 1.00 86.94 101 SER A C 1
ATOM 824 O O . SER A 1 101 ? -2.069 -11.081 -12.066 1.00 86.94 101 SER A O 1
ATOM 826 N N . GLY A 1 102 ? -2.803 -12.824 -10.861 1.00 82.31 102 GLY A N 1
ATOM 827 C CA . GLY A 1 102 ? -2.837 -13.769 -11.978 1.00 82.31 102 GLY A CA 1
ATOM 828 C C . GLY A 1 102 ? -1.462 -14.351 -12.323 1.00 82.31 102 GLY A C 1
ATOM 829 O O . GLY A 1 102 ? -0.518 -14.279 -11.546 1.00 82.31 102 GLY A O 1
ATOM 830 N N . HIS A 1 103 ? -1.355 -14.965 -13.503 1.00 74.44 103 HIS A N 1
ATOM 831 C CA . HIS A 1 103 ? -0.211 -15.818 -13.863 1.00 74.44 103 HIS A CA 1
ATOM 832 C C . HIS A 1 103 ? 1.007 -15.065 -14.421 1.00 74.44 103 HIS A C 1
ATOM 834 O O . HIS A 1 103 ? 2.062 -15.668 -14.592 1.00 74.44 103 HIS A O 1
ATOM 840 N N . ARG A 1 104 ? 0.868 -13.774 -14.755 1.00 72.19 104 ARG A N 1
ATOM 841 C CA . ARG A 1 104 ? 1.924 -12.997 -15.435 1.00 72.19 104 ARG A CA 1
ATOM 842 C C . ARG A 1 104 ? 2.965 -12.416 -14.477 1.00 72.19 104 ARG A C 1
ATOM 844 O O . ARG A 1 104 ? 4.071 -12.131 -14.919 1.00 72.19 104 ARG A O 1
ATOM 851 N N . GLY A 1 105 ? 2.623 -12.263 -13.195 1.00 75.50 105 GLY A N 1
ATOM 852 C CA . GLY A 1 105 ? 3.533 -11.741 -12.169 1.00 75.50 105 GLY A CA 1
ATOM 853 C C . GLY A 1 105 ? 3.938 -10.273 -12.351 1.00 75.50 105 GLY A C 1
ATOM 854 O O . GLY A 1 105 ? 4.863 -9.825 -11.691 1.00 75.50 105 GLY A O 1
ATOM 855 N N . ASP A 1 106 ? 3.267 -9.533 -13.236 1.00 79.25 106 ASP A N 1
ATOM 856 C CA . ASP A 1 106 ? 3.497 -8.110 -13.528 1.00 79.25 106 ASP A CA 1
ATOM 857 C C . ASP A 1 106 ? 2.664 -7.172 -12.640 1.00 79.25 106 ASP A C 1
ATOM 859 O O . ASP A 1 106 ? 2.865 -5.958 -12.626 1.00 79.25 106 ASP A O 1
ATOM 863 N N . MET A 1 107 ? 1.732 -7.733 -11.874 1.00 87.12 107 MET A N 1
ATOM 864 C CA . MET A 1 107 ? 0.877 -7.015 -10.942 1.00 87.12 107 MET A CA 1
ATOM 865 C C . MET A 1 107 ? 0.804 -7.756 -9.611 1.00 87.12 107 MET A C 1
ATOM 867 O O . MET A 1 107 ? 0.811 -8.988 -9.578 1.00 87.12 107 MET A O 1
ATOM 871 N N . HIS A 1 108 ? 0.673 -7.008 -8.522 1.00 92.44 108 HIS A N 1
ATOM 872 C CA . HIS A 1 108 ? 0.601 -7.540 -7.168 1.00 92.44 108 HIS A CA 1
ATOM 873 C C . HIS A 1 108 ? -0.526 -6.877 -6.379 1.00 92.44 108 HIS A C 1
ATOM 875 O O . HIS A 1 108 ? -0.724 -5.664 -6.456 1.00 92.44 108 HIS A O 1
ATOM 881 N N . TRP A 1 109 ? -1.284 -7.688 -5.648 1.00 95.62 109 TRP A N 1
ATOM 882 C CA . TRP A 1 109 ? -2.286 -7.250 -4.686 1.00 95.62 109 TRP A CA 1
ATOM 883 C C . TRP A 1 109 ? -1.665 -7.177 -3.303 1.00 95.62 109 TRP A C 1
ATOM 885 O O . TRP A 1 109 ? -1.051 -8.146 -2.873 1.00 95.62 109 TRP A O 1
ATOM 895 N N . HIS A 1 110 ? -1.929 -6.089 -2.590 1.00 96.50 110 HIS A N 1
ATOM 896 C CA . HIS A 1 110 ? -1.648 -5.929 -1.172 1.00 96.50 110 HIS A CA 1
ATOM 897 C C . HIS A 1 110 ? -2.960 -5.623 -0.452 1.00 96.50 110 HIS A C 1
ATOM 899 O O . HIS A 1 110 ? -3.703 -4.720 -0.846 1.00 96.50 110 HIS A O 1
ATOM 905 N N . VAL A 1 111 ? -3.248 -6.372 0.608 1.00 97.50 111 VAL A N 1
ATOM 906 C CA . VAL A 1 111 ? -4.338 -6.074 1.539 1.00 97.50 111 VAL A CA 1
ATOM 907 C C . VAL A 1 111 ? -3.715 -5.723 2.872 1.00 97.50 111 VAL A C 1
ATOM 909 O O . VAL A 1 111 ? -2.972 -6.528 3.434 1.00 97.50 111 VAL A O 1
ATOM 912 N N . ALA A 1 112 ? -4.036 -4.544 3.385 1.00 97.94 112 ALA A N 1
ATOM 913 C CA . ALA A 1 112 ? -3.480 -4.039 4.627 1.00 97.94 112 ALA A CA 1
ATOM 914 C C . ALA A 1 112 ? -4.561 -3.427 5.524 1.00 97.94 112 ALA A C 1
ATOM 916 O O . ALA A 1 112 ? -5.655 -3.092 5.063 1.00 97.94 112 ALA A O 1
ATOM 917 N N . LYS A 1 113 ? -4.264 -3.297 6.814 1.00 97.56 113 LYS A N 1
ATOM 918 C CA . LYS A 1 113 ? -5.107 -2.611 7.805 1.00 97.56 113 LYS A CA 1
ATOM 919 C C . LYS A 1 113 ? -4.267 -1.590 8.584 1.00 97.56 113 LYS A C 1
ATOM 921 O O . LYS A 1 113 ? -3.063 -1.822 8.697 1.00 97.56 113 LYS A O 1
ATOM 926 N N . PRO A 1 114 ? -4.855 -0.501 9.107 1.00 96.81 114 PRO A N 1
ATOM 927 C CA . PRO A 1 114 ? -4.146 0.365 10.048 1.00 96.81 114 PRO A CA 1
ATOM 928 C C . PRO A 1 114 ? -3.787 -0.427 11.316 1.00 96.81 114 PRO A C 1
ATOM 930 O O . PRO A 1 114 ? -4.523 -1.354 11.687 1.00 96.81 114 PRO A O 1
ATOM 933 N N . ARG A 1 115 ? -2.639 -0.110 11.922 1.00 92.38 115 ARG A N 1
ATOM 934 C CA . ARG A 1 115 ? -2.183 -0.703 13.189 1.00 92.38 115 ARG A CA 1
ATOM 935 C C . ARG A 1 115 ? -2.954 -0.180 14.396 1.00 92.38 115 ARG A C 1
ATOM 937 O O . ARG A 1 115 ? -3.388 0.991 14.374 1.00 92.38 115 ARG A O 1
#

Sequence (115 aa):
MAPDLPPTDVLVDLTVMLDMNHFLKDWELEKTLEIIHDRLLPGGRLIMRSVVPPPARPHWTWHVERLKHKFKGLSTYYRDEEVLTAMLDNCGFEVLTSRASGHRGDMHWHVAKPR

pLDDT: mean 84.13, std 14.93, range [49.62, 97.94]

Mean predicted aligned error: 7.15 Å